Protein AF-A0A3S4CE84-F1 (afdb_monomer_lite)

Organism: NCBI:txid2094119

pLDDT: mean 90.34, std 9.15, range [42.91, 97.06]

Sequence (107 aa):
MTGQIGSQYPQPDPRGWLVFESLPPDLQRAEDATQHADYHRTGGHGVQLLYERDTCTWYFERTATDTERTLLEHLGYALPDDLTTRVSYASETLRCRTWPQLEETTP

Radius of gyration: 13.82 Å; chains: 1; bounding box: 32×27×42 Å

Structure (mmCIF, N/CA/C/O backbone):
data_AF-A0A3S4CE84-F1
#
_entry.id   AF-A0A3S4CE84-F1
#
loop_
_atom_site.group_PDB
_atom_site.id
_atom_site.type_symbol
_atom_site.label_atom_id
_atom_site.label_alt_id
_atom_site.label_comp_id
_atom_site.label_asym_id
_atom_site.label_entity_id
_atom_site.label_seq_id
_atom_site.pdbx_PDB_ins_code
_atom_site.Cartn_x
_atom_site.Cartn_y
_atom_site.Cartn_z
_atom_site.occupancy
_atom_site.B_iso_or_equiv
_atom_site.auth_seq_id
_atom_site.auth_comp_id
_atom_site.auth_asym_id
_atom_site.auth_atom_id
_atom_site.pdbx_PDB_model_num
ATOM 1 N N . MET A 1 1 ? -7.140 -4.947 23.897 1.00 42.91 1 MET A N 1
ATOM 2 C CA . MET A 1 1 ? -7.739 -3.670 23.463 1.00 42.91 1 MET A CA 1
ATOM 3 C C . MET A 1 1 ? -7.868 -3.733 21.954 1.00 42.91 1 MET A C 1
ATOM 5 O O . MET A 1 1 ? -6.851 -3.723 21.276 1.00 42.91 1 MET A O 1
ATOM 9 N N . THR A 1 2 ? -9.079 -3.912 21.435 1.00 51.31 2 THR A N 1
ATOM 10 C CA . THR A 1 2 ? -9.361 -3.807 19.998 1.00 51.31 2 THR A CA 1
ATOM 11 C C . THR A 1 2 ? -9.335 -2.324 19.641 1.00 51.31 2 THR A C 1
ATOM 13 O O . THR A 1 2 ? -10.331 -1.628 19.821 1.00 51.31 2 THR A O 1
ATOM 16 N N . GLY A 1 3 ? -8.158 -1.814 19.269 1.00 66.31 3 GLY A N 1
ATOM 17 C CA . GLY A 1 3 ? -8.042 -0.466 18.713 1.00 66.31 3 GLY A CA 1
ATOM 18 C C . GLY A 1 3 ? -8.845 -0.387 17.416 1.00 66.31 3 GLY A C 1
ATOM 19 O O . GLY A 1 3 ? -8.965 -1.395 16.724 1.00 66.31 3 GLY A O 1
ATOM 20 N N . GLN A 1 4 ? -9.438 0.765 17.120 1.00 88.00 4 GLN A N 1
ATOM 21 C CA . GLN A 1 4 ? -10.006 1.056 15.802 1.00 88.00 4 GLN A CA 1
ATOM 22 C C . GLN A 1 4 ? -8.901 1.587 14.877 1.00 88.00 4 GLN A C 1
ATOM 24 O O . GLN A 1 4 ? -7.829 1.965 15.351 1.00 88.00 4 GLN A O 1
ATOM 29 N N . ILE A 1 5 ? -9.148 1.589 13.565 1.00 94.25 5 ILE A N 1
ATOM 30 C CA . ILE A 1 5 ? -8.295 2.300 12.604 1.00 94.25 5 ILE A CA 1
ATOM 31 C C . ILE A 1 5 ? -8.510 3.805 12.825 1.00 94.25 5 ILE A C 1
ATOM 33 O O . ILE A 1 5 ? -9.651 4.250 12.958 1.00 94.25 5 ILE A O 1
ATOM 37 N N . GLY A 1 6 ? -7.417 4.560 12.956 1.00 93.81 6 GLY A N 1
ATOM 38 C CA . GLY A 1 6 ? -7.446 6.012 13.143 1.00 93.81 6 GLY A CA 1
ATOM 39 C C . GLY A 1 6 ? -7.758 6.772 11.854 1.00 93.81 6 GLY A C 1
ATOM 40 O O . GLY A 1 6 ? -7.923 6.175 10.795 1.00 93.81 6 GLY A O 1
ATOM 41 N N . SER A 1 7 ? -7.800 8.102 11.928 1.00 94.94 7 SER A N 1
ATOM 42 C CA . SER A 1 7 ? -8.074 8.939 10.755 1.00 94.94 7 SER A CA 1
ATOM 43 C C . SER A 1 7 ? -6.986 8.771 9.693 1.00 94.94 7 SER A C 1
ATOM 45 O O . SER A 1 7 ? -5.806 8.613 10.020 1.00 94.94 7 SER A O 1
ATOM 47 N N . GLN A 1 8 ? -7.370 8.836 8.420 1.00 96.12 8 GLN A N 1
ATOM 48 C CA . GLN A 1 8 ? -6.413 8.919 7.320 1.00 96.12 8 GLN A CA 1
ATOM 49 C C . GLN A 1 8 ? -5.668 10.260 7.376 1.00 96.12 8 GLN A C 1
ATOM 51 O O . GLN A 1 8 ? -6.263 11.301 7.667 1.00 96.12 8 GLN A O 1
ATOM 56 N N . 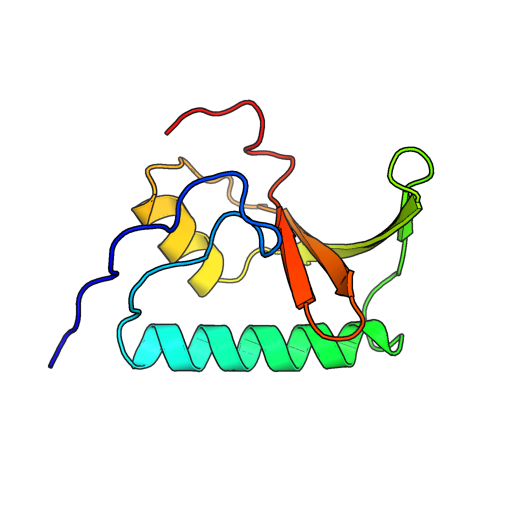TYR A 1 9 ? -4.375 10.255 7.057 1.00 95.12 9 TYR A N 1
ATOM 57 C CA . TYR A 1 9 ? -3.631 11.497 6.851 1.00 95.12 9 TYR A CA 1
ATOM 58 C C . TYR A 1 9 ? -4.128 12.257 5.601 1.00 95.12 9 TYR A C 1
ATOM 60 O O . TYR A 1 9 ? -4.583 11.620 4.642 1.00 95.12 9 TYR A O 1
ATOM 68 N N . PRO A 1 10 ? -4.017 13.605 5.573 1.00 94.94 10 PRO A N 1
ATOM 69 C CA . PRO A 1 10 ? -4.429 14.416 4.427 1.00 94.94 10 PRO A CA 1
ATOM 70 C C . PRO A 1 10 ? -3.792 13.959 3.111 1.00 94.94 10 PRO A C 1
ATOM 72 O O . PRO A 1 10 ? -2.595 13.685 3.060 1.00 94.94 10 PRO A O 1
ATOM 75 N N . GLN A 1 11 ? -4.592 13.921 2.045 1.00 92.25 11 GLN A N 1
ATOM 76 C CA . GLN A 1 11 ? -4.145 13.542 0.705 1.00 92.25 11 GLN A CA 1
ATOM 77 C C . GLN A 1 11 ? -3.873 14.782 -0.170 1.00 92.25 11 GLN A C 1
ATOM 79 O O . GLN A 1 11 ? -4.575 15.787 -0.025 1.00 92.25 11 GLN A O 1
ATOM 84 N N . PRO A 1 12 ? -2.898 14.728 -1.099 1.00 91.69 12 PRO A N 1
ATOM 85 C CA . PRO A 1 12 ? -2.010 13.594 -1.378 1.00 91.69 12 PRO A CA 1
ATOM 86 C C . PRO A 1 12 ? -0.874 13.455 -0.347 1.00 91.69 12 PRO A C 1
ATOM 88 O O . PRO A 1 12 ? -0.160 14.419 -0.072 1.00 91.69 12 PRO A O 1
ATOM 91 N N . ASP A 1 13 ? -0.671 12.241 0.178 1.00 92.62 13 ASP A N 1
ATOM 92 C CA . ASP A 1 13 ? 0.494 11.897 1.008 1.00 92.62 13 ASP A CA 1
ATOM 93 C C . ASP A 1 13 ? 1.559 11.181 0.149 1.00 92.62 13 ASP A C 1
ATOM 95 O O . ASP A 1 13 ? 1.215 10.284 -0.626 1.00 92.62 13 ASP A O 1
ATOM 99 N N . PRO A 1 14 ? 2.859 11.516 0.270 1.00 91.00 14 PRO A N 1
ATOM 100 C CA . PRO A 1 14 ? 3.923 10.877 -0.513 1.00 91.00 14 PRO A CA 1
ATOM 101 C C . PRO A 1 14 ? 4.080 9.366 -0.265 1.00 91.00 14 PRO A C 1
ATOM 103 O O . PRO A 1 14 ? 4.744 8.691 -1.047 1.00 91.00 14 PRO A O 1
ATOM 106 N N . ARG A 1 15 ? 3.495 8.824 0.810 1.00 91.06 15 ARG A N 1
ATOM 107 C CA . ARG A 1 15 ? 3.464 7.384 1.122 1.00 91.06 15 ARG A CA 1
ATOM 108 C C . ARG A 1 15 ? 2.250 6.667 0.512 1.00 91.06 15 ARG A C 1
ATOM 110 O O . ARG A 1 15 ? 2.136 5.445 0.629 1.00 91.06 15 ARG A O 1
ATOM 117 N N . GLY A 1 16 ? 1.354 7.399 -0.148 1.00 92.19 16 GLY A N 1
ATOM 118 C CA . GLY A 1 16 ? 0.119 6.881 -0.730 1.00 92.19 16 GLY A CA 1
ATOM 119 C C . GLY A 1 16 ? -1.071 6.926 0.231 1.00 92.19 16 GLY A C 1
ATOM 120 O O . GLY A 1 16 ? -1.059 7.623 1.245 1.00 92.19 16 GLY A O 1
ATOM 121 N N . TRP A 1 17 ? -2.128 6.183 -0.099 1.00 94.12 17 TRP A N 1
ATOM 122 C CA . TRP A 1 17 ? -3.431 6.356 0.558 1.00 94.12 17 TRP A CA 1
ATOM 123 C C . TRP A 1 17 ? -3.530 5.695 1.936 1.00 94.12 17 TRP A C 1
ATOM 125 O O . TRP A 1 17 ? -4.291 6.150 2.784 1.00 94.12 17 TRP A O 1
ATOM 135 N N . LEU A 1 18 ? -2.773 4.625 2.188 1.00 95.00 18 LEU A N 1
ATOM 136 C CA . LEU A 1 18 ? -2.921 3.807 3.399 1.00 95.00 18 LEU A CA 1
ATOM 137 C C . LEU A 1 18 ? -2.036 4.289 4.548 1.00 95.00 18 LEU A C 1
ATOM 139 O O . LEU A 1 18 ? -1.241 3.530 5.103 1.00 95.00 18 LEU A O 1
ATOM 143 N N . VAL A 1 19 ? -2.167 5.569 4.886 1.00 94.44 19 VAL A N 1
ATOM 144 C CA . VAL A 1 19 ? -1.482 6.187 6.019 1.00 94.44 19 VAL A CA 1
ATOM 145 C C . VAL A 1 19 ? -2.527 6.672 7.010 1.00 94.44 19 VAL A C 1
ATOM 147 O O . VAL A 1 19 ? -3.330 7.550 6.696 1.00 94.44 19 VAL A O 1
ATOM 150 N N . PHE A 1 20 ? -2.477 6.130 8.223 1.00 95.56 20 PHE A N 1
ATOM 151 C CA . PHE A 1 20 ? -3.447 6.398 9.280 1.00 95.56 20 PHE A CA 1
ATOM 152 C C . PHE A 1 20 ? -2.748 6.840 10.563 1.00 95.56 20 PHE A C 1
ATOM 154 O O . PHE A 1 20 ? -1.614 6.439 10.824 1.00 95.56 20 PHE A O 1
ATOM 161 N N . GLU A 1 21 ? -3.432 7.640 11.380 1.00 95.62 21 GLU A N 1
ATOM 162 C CA . GLU A 1 21 ? -2.937 8.101 12.688 1.00 95.62 21 GLU A CA 1
ATOM 163 C C . GLU A 1 21 ? -2.619 6.942 13.641 1.00 95.62 21 GLU A C 1
ATOM 165 O O . GLU A 1 21 ? -1.731 7.042 14.486 1.00 95.62 21 GLU A O 1
ATOM 170 N N . SER A 1 22 ? -3.354 5.836 13.520 1.00 94.81 22 SER A N 1
ATOM 171 C CA . SER A 1 22 ? -3.103 4.613 14.277 1.00 94.81 22 SER A CA 1
ATOM 172 C C . SER A 1 22 ? -3.721 3.399 13.593 1.00 94.81 22 SER A C 1
ATOM 174 O O . SER A 1 22 ? -4.729 3.512 12.892 1.00 94.81 22 SER A O 1
ATOM 176 N N . LEU A 1 23 ? -3.124 2.230 13.829 1.00 95.19 23 LEU A N 1
ATOM 177 C CA . LEU A 1 23 ? -3.666 0.940 13.424 1.00 95.19 23 LEU A CA 1
ATOM 178 C C . LEU A 1 23 ? -3.861 0.030 14.646 1.00 95.19 23 LEU A C 1
ATOM 180 O O . LEU A 1 23 ? -3.084 0.091 15.605 1.00 95.19 23 LEU A O 1
ATOM 184 N N . PRO A 1 24 ? -4.860 -0.868 14.612 1.00 95.06 24 PRO A N 1
ATOM 185 C CA . PRO A 1 24 ? -4.974 -1.947 15.586 1.00 95.06 24 PRO A CA 1
ATOM 186 C C . PRO A 1 24 ? -3.701 -2.816 15.584 1.00 95.06 24 PRO A C 1
ATOM 188 O O . PRO A 1 24 ? -3.129 -3.028 14.515 1.00 95.06 24 PRO A O 1
ATOM 191 N N . PRO A 1 25 ? -3.265 -3.387 16.725 1.00 94.00 25 PRO A N 1
ATOM 192 C CA . PRO A 1 25 ? -1.971 -4.074 16.811 1.00 94.00 25 PRO A CA 1
ATOM 193 C C . PRO A 1 25 ? -1.759 -5.219 15.810 1.00 94.00 25 PRO A C 1
ATOM 195 O O . PRO A 1 25 ? -0.633 -5.439 15.368 1.00 94.00 25 PRO A O 1
ATOM 198 N N . ASP A 1 26 ? -2.813 -5.966 15.468 1.00 93.12 26 ASP A N 1
ATOM 199 C CA . ASP A 1 26 ? -2.737 -7.028 14.458 1.00 93.12 26 ASP A CA 1
ATOM 200 C C . ASP A 1 26 ? -2.548 -6.463 13.045 1.00 93.12 26 ASP A C 1
ATOM 202 O O . ASP A 1 26 ? -1.694 -6.953 12.306 1.00 93.12 26 ASP A O 1
ATOM 206 N N . LEU A 1 27 ? -3.278 -5.395 12.697 1.00 94.19 27 LEU A N 1
ATOM 207 C CA . LEU A 1 27 ? -3.131 -4.714 11.408 1.00 94.19 27 LEU A CA 1
ATOM 208 C C . LEU A 1 27 ? -1.776 -4.018 11.293 1.00 94.19 27 LEU A C 1
ATOM 210 O O . LEU A 1 27 ? -1.140 -4.139 10.254 1.00 94.19 27 LEU A O 1
ATOM 214 N N . GLN A 1 28 ? -1.294 -3.369 12.358 1.00 95.06 28 GLN A N 1
ATOM 215 C CA . GLN A 1 28 ? 0.039 -2.763 12.374 1.00 95.06 28 GLN A CA 1
ATOM 216 C C . GLN A 1 28 ? 1.121 -3.811 12.086 1.00 95.06 28 GLN A C 1
ATOM 218 O O . GLN A 1 28 ? 1.954 -3.609 11.212 1.00 95.06 28 GLN A O 1
ATOM 223 N N . ARG A 1 29 ? 1.075 -4.968 12.763 1.00 95.88 29 ARG A N 1
ATOM 224 C CA . ARG A 1 29 ? 2.039 -6.055 12.530 1.00 95.88 29 ARG A CA 1
ATOM 225 C C . ARG A 1 29 ? 1.988 -6.593 11.101 1.00 95.88 29 ARG A C 1
ATOM 227 O O . ARG A 1 29 ? 3.036 -6.874 10.524 1.00 95.88 29 ARG A O 1
ATOM 234 N N . ALA A 1 30 ? 0.791 -6.767 10.545 1.00 94.88 30 A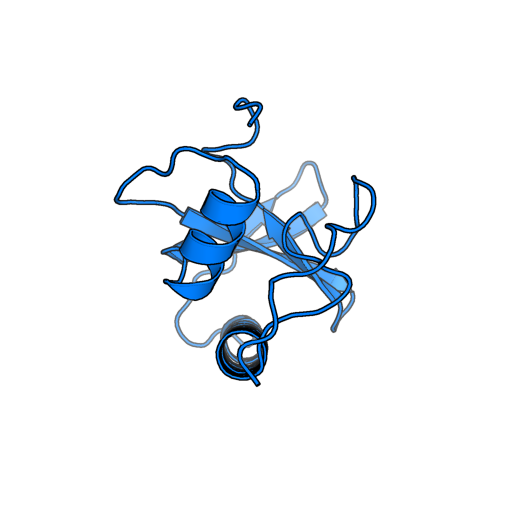LA A N 1
ATOM 235 C CA . ALA A 1 30 ? 0.625 -7.243 9.174 1.00 94.88 30 ALA A CA 1
ATOM 236 C C . ALA A 1 30 ? 1.131 -6.216 8.144 1.00 94.88 30 ALA A C 1
ATOM 238 O O . ALA A 1 30 ? 1.761 -6.578 7.146 1.00 94.88 30 ALA A O 1
ATOM 239 N N . GLU A 1 31 ? 0.913 -4.933 8.417 1.00 94.44 31 GLU A N 1
ATOM 240 C CA . GLU A 1 31 ? 1.375 -3.828 7.589 1.00 94.44 31 GLU A CA 1
ATOM 241 C C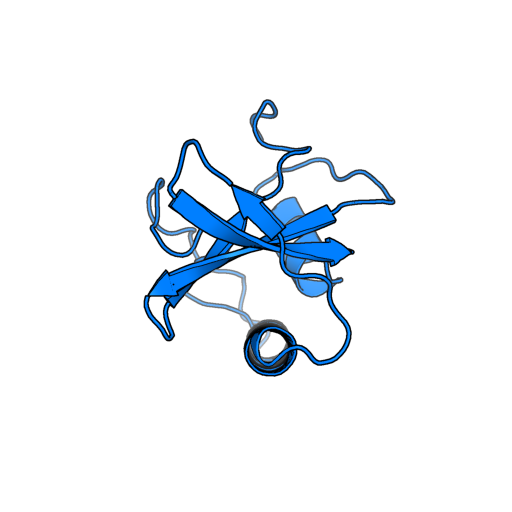 . GLU A 1 31 ? 2.907 -3.691 7.620 1.00 94.44 31 GLU A C 1
ATOM 243 O O . GLU A 1 31 ? 3.540 -3.623 6.563 1.00 94.44 31 GLU A O 1
ATOM 248 N N . ASP A 1 32 ? 3.520 -3.785 8.804 1.00 93.69 32 ASP A N 1
ATOM 249 C CA . ASP A 1 32 ? 4.978 -3.794 8.976 1.00 93.69 32 ASP A CA 1
ATOM 250 C C . ASP A 1 32 ? 5.623 -4.989 8.249 1.00 93.69 32 ASP A C 1
ATOM 252 O O . ASP A 1 32 ? 6.640 -4.845 7.563 1.00 93.69 32 ASP A O 1
ATOM 256 N N . ALA A 1 33 ? 5.008 -6.175 8.343 1.00 93.88 33 ALA A N 1
ATOM 257 C CA . ALA A 1 33 ? 5.462 -7.368 7.630 1.00 93.88 33 ALA A CA 1
ATOM 258 C C . ALA A 1 33 ? 5.378 -7.192 6.104 1.00 93.88 33 ALA A C 1
ATOM 260 O O . ALA A 1 33 ? 6.300 -7.581 5.383 1.00 93.88 33 ALA A O 1
ATOM 261 N N . THR A 1 34 ? 4.306 -6.564 5.611 1.00 92.75 34 THR A N 1
ATOM 262 C CA . THR A 1 34 ? 4.134 -6.257 4.184 1.00 92.75 34 THR A CA 1
ATOM 263 C C . THR A 1 34 ? 5.192 -5.264 3.709 1.00 92.75 34 THR A C 1
ATOM 265 O O . THR A 1 34 ? 5.811 -5.481 2.669 1.00 92.75 34 THR A O 1
ATOM 268 N N . GLN A 1 35 ? 5.462 -4.212 4.488 1.00 91.75 35 GLN A N 1
ATOM 269 C CA . GLN A 1 35 ? 6.512 -3.242 4.180 1.00 91.75 35 GLN A CA 1
ATOM 270 C C . GLN A 1 35 ? 7.892 -3.893 4.095 1.00 91.75 35 GLN A C 1
ATOM 272 O O . GLN A 1 35 ? 8.647 -3.619 3.161 1.00 91.75 35 GLN A O 1
ATOM 277 N N . HIS A 1 36 ? 8.208 -4.775 5.041 1.00 91.38 36 HIS A N 1
ATOM 278 C CA . HIS A 1 36 ? 9.459 -5.522 5.035 1.00 91.38 36 HIS A CA 1
ATOM 279 C C . HIS A 1 36 ? 9.573 -6.430 3.801 1.00 91.38 36 HIS A C 1
ATOM 281 O O . HIS A 1 36 ? 10.590 -6.409 3.108 1.00 91.38 36 HIS A O 1
ATOM 287 N N . ALA A 1 37 ? 8.516 -7.179 3.474 1.00 90.50 37 ALA A N 1
ATOM 288 C CA . ALA A 1 37 ? 8.488 -8.042 2.294 1.00 90.50 37 ALA A CA 1
ATOM 289 C C . ALA A 1 37 ? 8.638 -7.251 0.982 1.00 90.50 37 ALA A C 1
ATOM 291 O O . ALA A 1 37 ? 9.386 -7.666 0.098 1.00 90.50 37 ALA A O 1
ATOM 292 N N . ASP A 1 38 ? 7.970 -6.101 0.858 1.00 90.94 38 ASP A N 1
ATOM 293 C CA . ASP A 1 38 ? 8.074 -5.221 -0.311 1.00 90.94 38 ASP A CA 1
ATOM 294 C C . ASP A 1 38 ? 9.490 -4.658 -0.476 1.00 90.94 38 ASP A C 1
ATOM 296 O O . ASP A 1 38 ? 10.026 -4.663 -1.584 1.00 90.94 38 ASP A O 1
ATOM 300 N N . TYR A 1 39 ? 10.139 -4.263 0.622 1.00 88.19 39 TYR A N 1
ATOM 301 C CA . TYR A 1 39 ? 11.521 -3.784 0.586 1.00 88.19 39 TYR A CA 1
ATOM 302 C C . TYR A 1 39 ? 12.506 -4.865 0.121 1.00 88.19 39 TYR A C 1
ATOM 304 O O . TYR A 1 39 ? 13.461 -4.577 -0.589 1.00 88.19 39 TYR A O 1
ATOM 312 N N . HIS A 1 40 ? 12.272 -6.134 0.462 1.00 86.12 40 HIS A N 1
ATOM 313 C CA . HIS A 1 40 ? 13.115 -7.226 -0.032 1.00 86.12 40 HIS A CA 1
ATOM 314 C C . HIS A 1 40 ? 12.863 -7.575 -1.506 1.00 86.12 40 HIS A C 1
ATOM 316 O O . HIS A 1 40 ? 13.777 -8.047 -2.188 1.00 86.12 40 HIS A O 1
ATOM 322 N N . ARG A 1 41 ? 11.657 -7.313 -2.022 1.00 83.06 41 ARG A N 1
ATOM 323 C CA . ARG A 1 41 ? 11.309 -7.538 -3.434 1.00 83.06 41 ARG A CA 1
ATOM 324 C C . ARG A 1 41 ? 12.035 -6.580 -4.377 1.00 83.06 41 ARG A C 1
ATOM 326 O O . ARG A 1 41 ? 12.441 -7.000 -5.460 1.00 83.06 41 ARG A O 1
ATOM 333 N N . THR A 1 42 ? 12.269 -5.330 -3.969 1.00 71.38 42 THR A N 1
ATOM 334 C CA . THR A 1 42 ? 12.966 -4.331 -4.805 1.00 71.38 42 THR A CA 1
ATOM 335 C C . THR A 1 42 ? 14.418 -4.694 -5.118 1.00 71.38 42 THR A C 1
ATOM 337 O O . THR A 1 42 ? 14.950 -4.232 -6.122 1.00 71.38 42 THR A O 1
ATOM 340 N N . GLY A 1 43 ? 15.038 -5.591 -4.343 1.00 70.25 43 GLY A N 1
ATOM 341 C CA . GLY A 1 43 ? 16.348 -6.179 -4.652 1.00 70.25 43 GLY A CA 1
ATOM 342 C C . GLY A 1 43 ? 16.360 -7.151 -5.845 1.00 70.25 43 GLY A C 1
ATOM 343 O O . GLY A 1 43 ? 17.382 -7.785 -6.091 1.00 70.25 43 GLY A O 1
ATOM 344 N N . GLY A 1 44 ? 15.244 -7.305 -6.570 1.00 60.78 44 GLY A N 1
ATOM 345 C CA . GLY A 1 44 ? 15.104 -8.223 -7.708 1.00 60.78 44 GLY A CA 1
ATOM 346 C C . GLY A 1 44 ? 14.613 -9.623 -7.328 1.00 60.78 44 GLY A C 1
ATOM 347 O O . GLY A 1 44 ? 14.642 -10.539 -8.150 1.00 60.78 44 GLY A O 1
ATOM 348 N N . HIS A 1 45 ? 14.149 -9.814 -6.092 1.00 67.31 45 HIS A N 1
ATOM 349 C CA . HIS A 1 45 ? 13.634 -11.097 -5.625 1.00 67.31 45 HIS A CA 1
ATOM 350 C C . HIS A 1 45 ? 12.115 -11.181 -5.822 1.00 67.31 45 HIS A C 1
ATOM 352 O O . HIS A 1 45 ? 11.337 -10.635 -5.045 1.00 67.31 45 HIS A O 1
ATOM 358 N N . GLY A 1 46 ? 11.688 -11.918 -6.850 1.00 76.00 46 GLY A N 1
ATOM 359 C CA . GLY A 1 46 ? 10.297 -12.369 -6.990 1.00 76.00 46 GLY A CA 1
ATOM 360 C C . GLY A 1 46 ? 9.305 -11.354 -7.563 1.00 76.00 46 GLY A C 1
ATOM 361 O O . GLY A 1 46 ? 8.112 -11.644 -7.565 1.00 76.00 46 GLY A O 1
ATOM 362 N N . VAL A 1 47 ? 9.767 -10.205 -8.066 1.00 84.00 47 VAL A N 1
ATOM 363 C CA . VAL A 1 47 ? 8.938 -9.241 -8.812 1.00 84.00 47 VAL A CA 1
ATOM 364 C C . VAL A 1 47 ? 9.677 -8.708 -10.034 1.00 84.00 47 VAL A C 1
ATOM 366 O O . VAL A 1 47 ? 10.907 -8.645 -10.055 1.00 84.00 47 VAL A O 1
ATOM 369 N N . GLN A 1 48 ? 8.918 -8.298 -11.047 1.00 89.19 48 GLN A N 1
ATOM 370 C CA . GLN A 1 48 ? 9.441 -7.537 -12.173 1.00 89.19 48 GLN A CA 1
ATOM 371 C C . GLN A 1 48 ? 9.394 -6.045 -11.834 1.00 89.19 48 GLN A C 1
ATOM 373 O O . GLN A 1 48 ? 8.324 -5.505 -11.559 1.00 89.19 48 GLN A O 1
ATOM 378 N N . LEU A 1 49 ? 10.551 -5.382 -11.874 1.00 90.81 49 LEU A N 1
ATOM 379 C CA . LEU A 1 49 ? 10.621 -3.926 -11.790 1.00 90.81 49 LEU A CA 1
ATOM 380 C C . LEU A 1 49 ? 10.293 -3.311 -13.153 1.00 90.81 49 LEU A C 1
ATOM 382 O O . LEU A 1 49 ? 10.833 -3.715 -14.185 1.00 90.81 49 LEU A O 1
ATOM 386 N N . LEU A 1 50 ? 9.420 -2.314 -13.131 1.00 92.00 50 LEU A N 1
ATOM 387 C CA . LEU A 1 50 ? 8.959 -1.541 -14.273 1.00 92.00 50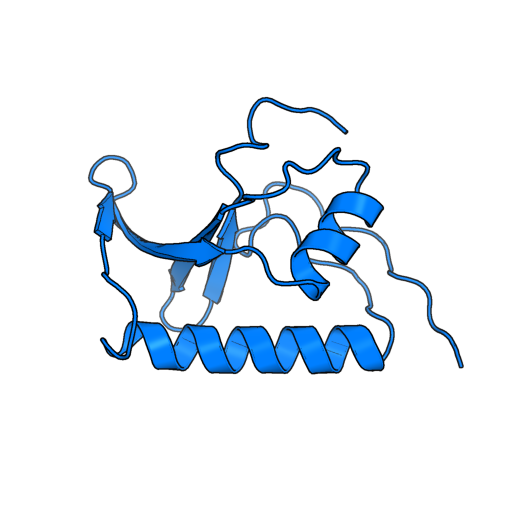 LEU A CA 1
ATOM 388 C C . LEU A 1 50 ? 9.367 -0.080 -14.082 1.00 92.00 50 LEU A C 1
ATOM 390 O O . LEU A 1 50 ? 9.421 0.422 -12.959 1.00 92.00 50 LEU A O 1
ATOM 394 N N . TYR A 1 51 ? 9.659 0.604 -15.186 1.00 92.00 51 TYR A N 1
ATOM 395 C CA . TYR A 1 51 ? 10.025 2.017 -15.179 1.00 92.00 51 TYR A CA 1
ATOM 396 C C . TYR A 1 51 ? 8.952 2.843 -15.885 1.00 92.00 51 TYR A C 1
ATOM 398 O O . TYR A 1 51 ? 8.695 2.644 -17.074 1.00 92.00 51 TYR A O 1
ATOM 406 N N . GLU A 1 52 ? 8.337 3.778 -15.164 1.00 92.00 52 GLU A N 1
ATOM 407 C CA . GLU A 1 52 ? 7.401 4.748 -15.730 1.00 92.00 52 GLU A CA 1
ATOM 408 C C . GLU A 1 52 ? 8.158 6.006 -16.150 1.00 92.00 52 GLU A C 1
ATOM 410 O O . GLU A 1 52 ? 8.807 6.668 -15.339 1.00 92.00 52 GLU A O 1
ATOM 415 N N . ARG A 1 53 ? 8.079 6.340 -17.441 1.00 93.00 53 ARG A N 1
ATOM 416 C CA . ARG A 1 53 ? 8.831 7.464 -18.010 1.00 93.00 53 ARG A CA 1
ATOM 417 C C . ARG A 1 53 ? 8.255 8.822 -17.628 1.00 93.00 53 ARG A C 1
ATOM 419 O O . ARG A 1 53 ? 9.029 9.756 -17.463 1.00 93.00 53 ARG A O 1
ATOM 426 N N . ASP A 1 54 ? 6.939 8.919 -17.475 1.00 89.69 54 ASP A N 1
ATOM 427 C CA . ASP A 1 54 ? 6.260 10.196 -17.228 1.00 89.69 54 ASP A CA 1
ATOM 428 C C . ASP A 1 54 ? 6.554 10.734 -15.823 1.00 89.69 54 ASP A C 1
ATOM 430 O O . ASP A 1 54 ? 6.713 11.937 -15.631 1.00 89.69 54 ASP A O 1
ATOM 434 N N . THR A 1 55 ? 6.707 9.835 -14.850 1.00 85.75 55 THR A N 1
ATOM 435 C CA . THR A 1 55 ? 7.032 10.162 -13.453 1.00 85.75 55 THR A CA 1
ATOM 436 C C . THR A 1 55 ? 8.491 9.876 -13.098 1.00 85.75 55 THR A C 1
ATOM 438 O O . THR A 1 55 ? 8.898 10.080 -11.955 1.00 85.75 55 THR A O 1
ATOM 441 N N . CYS A 1 56 ? 9.284 9.370 -14.048 1.00 89.69 56 CYS A N 1
ATOM 442 C CA . CYS A 1 56 ? 10.656 8.900 -13.840 1.00 89.69 56 CYS A CA 1
ATOM 443 C C . CYS A 1 56 ? 10.807 7.925 -12.654 1.00 89.69 56 CYS A C 1
ATOM 445 O O . CYS A 1 56 ? 11.833 7.939 -11.970 1.00 89.69 56 CYS A O 1
ATOM 447 N N . THR A 1 57 ? 9.803 7.081 -12.407 1.00 89.50 57 THR A N 1
ATOM 448 C CA . THR A 1 57 ? 9.705 6.269 -11.186 1.00 89.50 57 THR A CA 1
ATOM 449 C C . THR A 1 57 ? 9.781 4.773 -11.484 1.00 89.50 57 THR A C 1
ATOM 451 O O . THR A 1 57 ? 9.114 4.259 -12.384 1.00 89.50 57 THR A O 1
ATOM 454 N N . TRP A 1 58 ? 10.581 4.057 -10.689 1.00 92.00 58 TRP A N 1
ATOM 455 C CA . TRP A 1 58 ? 10.579 2.594 -10.657 1.00 92.00 58 TRP A CA 1
ATOM 456 C C . TRP A 1 58 ? 9.464 2.078 -9.751 1.00 92.00 58 TRP A C 1
ATOM 458 O O . TRP A 1 58 ? 9.259 2.586 -8.646 1.00 92.00 58 TRP A O 1
ATOM 468 N N . TYR A 1 59 ? 8.763 1.049 -10.209 1.00 93.88 59 TYR A N 1
ATOM 469 C CA . TYR A 1 59 ? 7.696 0.406 -9.455 1.00 93.88 59 TYR A CA 1
ATOM 470 C C . TYR A 1 59 ? 7.635 -1.091 -9.750 1.00 93.88 59 TYR A C 1
ATOM 472 O O . TYR A 1 59 ? 8.237 -1.582 -10.704 1.00 93.88 59 TYR A O 1
ATOM 480 N N . PHE A 1 60 ? 6.893 -1.819 -8.929 1.00 94.38 60 PHE A N 1
ATOM 481 C CA . PHE A 1 60 ? 6.432 -3.164 -9.245 1.00 94.38 60 PHE A CA 1
ATOM 482 C C . PHE A 1 60 ? 4.963 -3.303 -8.866 1.00 94.38 60 PHE A C 1
ATOM 484 O O . PHE A 1 60 ? 4.405 -2.484 -8.130 1.00 94.38 60 PHE A O 1
ATOM 491 N N . GLU A 1 61 ? 4.348 -4.362 -9.368 1.00 94.69 61 GLU A N 1
ATOM 492 C CA . GLU A 1 61 ? 2.954 -4.683 -9.108 1.00 94.69 61 GLU A CA 1
ATOM 493 C C . GLU A 1 61 ? 2.847 -6.030 -8.406 1.00 94.69 61 GLU A C 1
ATOM 495 O O . GLU A 1 61 ? 3.648 -6.945 -8.622 1.00 94.69 61 GLU A O 1
ATOM 500 N N . ARG A 1 62 ? 1.846 -6.139 -7.540 1.00 94.19 62 ARG A N 1
ATOM 501 C CA . ARG A 1 62 ? 1.439 -7.392 -6.911 1.00 94.19 62 ARG A CA 1
ATOM 502 C C . ARG A 1 62 ? -0.035 -7.331 -6.548 1.00 94.19 62 ARG A C 1
ATOM 504 O O . ARG A 1 62 ? -0.603 -6.250 -6.449 1.00 94.19 62 ARG A O 1
ATOM 511 N N . THR A 1 63 ? -0.631 -8.477 -6.256 1.00 95.69 63 THR A N 1
ATOM 512 C CA . THR A 1 63 ? -1.972 -8.524 -5.666 1.00 95.69 63 THR A CA 1
ATOM 513 C C . THR A 1 63 ? -2.005 -7.756 -4.339 1.00 95.69 63 THR A C 1
ATOM 515 O O . THR A 1 63 ? -1.037 -7.785 -3.561 1.00 95.69 63 THR A O 1
ATOM 518 N N . ALA A 1 64 ? -3.113 -7.061 -4.091 1.00 96.38 64 ALA A N 1
ATOM 519 C CA . ALA A 1 64 ? -3.380 -6.409 -2.820 1.00 96.38 64 ALA A CA 1
ATOM 520 C C . ALA A 1 64 ? -3.445 -7.437 -1.688 1.00 96.38 64 ALA A C 1
ATOM 522 O O . ALA A 1 64 ? -4.078 -8.484 -1.824 1.00 96.38 64 ALA A O 1
ATOM 523 N N . THR A 1 65 ? -2.775 -7.149 -0.572 1.00 95.69 65 THR A N 1
ATOM 524 C CA . THR A 1 65 ? -2.847 -8.020 0.609 1.00 95.69 65 THR A CA 1
ATOM 525 C C . THR A 1 65 ? -4.192 -7.859 1.311 1.00 95.69 65 THR A C 1
ATOM 527 O O . THR A 1 65 ? -4.830 -6.813 1.200 1.00 95.69 65 THR A O 1
ATOM 530 N N . ASP A 1 66 ? -4.599 -8.846 2.110 1.00 95.19 66 ASP A N 1
ATOM 531 C CA . ASP A 1 66 ? -5.820 -8.751 2.926 1.00 95.19 66 ASP A CA 1
ATOM 532 C C . ASP A 1 66 ? -5.823 -7.500 3.822 1.00 95.19 66 ASP A C 1
ATOM 534 O O . ASP A 1 66 ? -6.859 -6.866 4.019 1.00 95.19 66 ASP A O 1
ATOM 538 N N . THR A 1 67 ? -4.647 -7.101 4.321 1.00 94.69 67 THR A N 1
ATOM 539 C CA . THR A 1 67 ? -4.456 -5.861 5.084 1.00 94.69 67 THR A CA 1
ATOM 540 C C . THR A 1 67 ? -4.764 -4.631 4.241 1.00 94.69 67 THR A C 1
ATOM 542 O O . THR A 1 67 ? -5.527 -3.778 4.676 1.00 94.69 67 THR A O 1
ATOM 545 N N . GLU A 1 68 ? -4.223 -4.541 3.026 1.00 96.81 68 GLU A N 1
ATOM 546 C CA . GLU A 1 68 ? -4.495 -3.415 2.126 1.00 96.81 68 GLU A CA 1
ATOM 547 C C . GLU A 1 68 ? -5.973 -3.346 1.753 1.00 96.81 68 GLU A C 1
ATOM 549 O O . GLU A 1 68 ? -6.561 -2.270 1.817 1.00 96.81 68 GLU A O 1
ATOM 554 N N . ARG A 1 69 ? -6.589 -4.494 1.452 1.00 97.00 69 ARG A N 1
ATOM 555 C CA . ARG A 1 69 ? -8.025 -4.584 1.164 1.00 97.00 69 ARG A CA 1
ATOM 556 C C . ARG A 1 69 ? -8.862 -4.089 2.342 1.00 97.00 69 ARG A C 1
ATOM 558 O O . ARG A 1 69 ? -9.681 -3.196 2.168 1.00 97.00 69 ARG A O 1
ATOM 565 N N . THR A 1 70 ? -8.570 -4.569 3.551 1.00 95.31 70 THR A N 1
ATOM 566 C CA . THR A 1 70 ? -9.251 -4.131 4.783 1.00 95.31 70 THR A CA 1
ATOM 567 C C . THR A 1 70 ? -9.150 -2.615 4.979 1.00 95.31 70 THR A C 1
ATOM 569 O O . THR A 1 70 ? -10.121 -1.959 5.354 1.00 95.31 70 THR A O 1
ATOM 572 N N . LEU A 1 71 ? -7.970 -2.039 4.738 1.00 95.69 71 LEU A N 1
ATOM 573 C CA . LEU A 1 71 ? -7.746 -0.605 4.920 1.00 95.69 71 LEU A CA 1
ATOM 574 C C . LEU A 1 71 ? -8.428 0.235 3.829 1.00 95.69 71 LEU A C 1
ATOM 576 O O . LEU A 1 71 ? -8.929 1.314 4.128 1.00 95.69 71 LEU A O 1
ATOM 580 N N . LEU A 1 72 ? -8.482 -0.243 2.584 1.00 96.31 72 LEU A N 1
ATOM 581 C CA . LEU A 1 72 ? -9.206 0.433 1.503 1.00 96.31 72 LEU A CA 1
ATOM 582 C C . LEU A 1 72 ? -10.726 0.366 1.695 1.00 96.31 72 LEU A C 1
ATOM 584 O O . LEU A 1 72 ? -11.409 1.365 1.490 1.00 96.31 72 LEU A O 1
ATOM 588 N N . GLU A 1 73 ? -11.256 -0.772 2.144 1.00 95.69 73 GLU A N 1
ATOM 589 C CA . GLU A 1 73 ? -12.669 -0.905 2.524 1.00 95.69 73 GLU A CA 1
ATOM 590 C C . GLU A 1 73 ? -13.017 0.036 3.681 1.00 95.69 73 GLU A C 1
ATOM 592 O O . GLU A 1 73 ? -14.069 0.671 3.671 1.00 95.69 73 GLU A O 1
ATOM 597 N N . HIS A 1 74 ? -12.111 0.194 4.654 1.00 94.69 74 HIS A N 1
ATOM 598 C CA . HIS A 1 74 ? -12.277 1.172 5.730 1.00 94.69 74 HIS A CA 1
ATOM 599 C C . HIS A 1 74 ? -12.354 2.616 5.210 1.00 94.69 74 HIS A C 1
ATOM 601 O O . HIS A 1 74 ? -13.093 3.424 5.769 1.00 94.69 74 HIS A O 1
ATOM 607 N N . LEU A 1 75 ? -11.632 2.933 4.131 1.00 94.62 75 LEU A N 1
ATOM 608 C CA . LEU A 1 75 ? -11.722 4.225 3.447 1.00 94.62 75 LEU A CA 1
ATOM 609 C C . LEU A 1 75 ? -13.001 4.385 2.605 1.00 94.62 75 LEU A C 1
ATOM 611 O O . LEU A 1 75 ? -13.235 5.484 2.119 1.00 94.62 75 LEU A O 1
ATOM 615 N N . GLY A 1 76 ? -13.818 3.336 2.447 1.00 95.50 76 GLY A N 1
ATOM 616 C CA . GLY A 1 76 ? -15.089 3.359 1.713 1.00 95.50 76 GLY A CA 1
ATOM 617 C C . GLY A 1 76 ? -15.025 2.820 0.281 1.00 95.50 76 GLY A C 1
ATOM 618 O O . GLY A 1 76 ? -16.031 2.842 -0.424 1.00 95.50 76 GLY A O 1
ATOM 619 N N . TYR A 1 77 ? -13.878 2.304 -0.171 1.00 95.75 77 TYR A N 1
ATOM 620 C CA . TYR A 1 77 ? -13.755 1.789 -1.535 1.00 95.75 77 TYR A CA 1
ATOM 621 C C . TYR A 1 77 ? -14.463 0.442 -1.718 1.00 95.75 77 TYR A C 1
ATOM 623 O O . TYR A 1 77 ? -14.327 -0.473 -0.906 1.00 95.75 77 TYR A O 1
ATOM 631 N N . ALA A 1 78 ? -15.143 0.289 -2.855 1.00 94.25 78 ALA A N 1
ATOM 632 C CA . ALA A 1 78 ? -15.578 -1.010 -3.356 1.00 94.25 78 ALA A CA 1
ATOM 633 C C . ALA A 1 78 ? -14.429 -1.670 -4.132 1.00 94.25 78 ALA A C 1
ATOM 635 O O . ALA A 1 78 ? -13.925 -1.100 -5.101 1.00 94.25 78 ALA A O 1
ATOM 636 N N . LEU A 1 79 ? -14.001 -2.863 -3.708 1.00 95.31 79 LEU A N 1
ATOM 637 C CA . LEU A 1 79 ? -12.798 -3.502 -4.245 1.00 95.31 79 LEU A CA 1
ATOM 638 C C . LEU A 1 79 ? -13.124 -4.610 -5.255 1.00 95.31 79 LEU A C 1
ATOM 640 O O . LEU A 1 79 ? -13.950 -5.471 -4.951 1.00 95.31 79 LEU A O 1
ATOM 644 N N . PRO A 1 80 ? -12.435 -4.667 -6.410 1.00 95.06 80 PRO A N 1
ATOM 645 C CA . PRO A 1 80 ? -12.466 -5.843 -7.271 1.00 95.06 80 PRO A CA 1
ATOM 646 C C . PRO A 1 80 ? -11.778 -7.039 -6.595 1.00 95.06 80 PRO A C 1
ATOM 648 O O . PRO A 1 80 ? -10.925 -6.875 -5.714 1.00 95.06 80 PRO A O 1
ATOM 651 N N . ASP A 1 81 ? -12.116 -8.254 -7.024 1.00 92.88 81 ASP A N 1
ATOM 652 C CA . ASP A 1 81 ? -11.477 -9.478 -6.522 1.00 92.88 81 ASP A CA 1
ATOM 653 C C . ASP A 1 81 ? -9.972 -9.468 -6.840 1.00 92.88 81 ASP A C 1
ATOM 655 O O . ASP A 1 81 ? -9.138 -9.539 -5.935 1.00 92.88 81 ASP A O 1
ATOM 659 N N . ASP A 1 82 ? -9.621 -9.210 -8.102 1.00 94.50 82 ASP A N 1
ATOM 660 C CA . ASP A 1 82 ? -8.238 -9.116 -8.583 1.00 94.50 82 ASP A CA 1
ATOM 661 C C . ASP A 1 82 ? -7.698 -7.676 -8.483 1.00 94.50 82 ASP A C 1
ATOM 663 O O . ASP A 1 82 ? -7.404 -7.009 -9.480 1.00 94.50 82 ASP A O 1
ATOM 667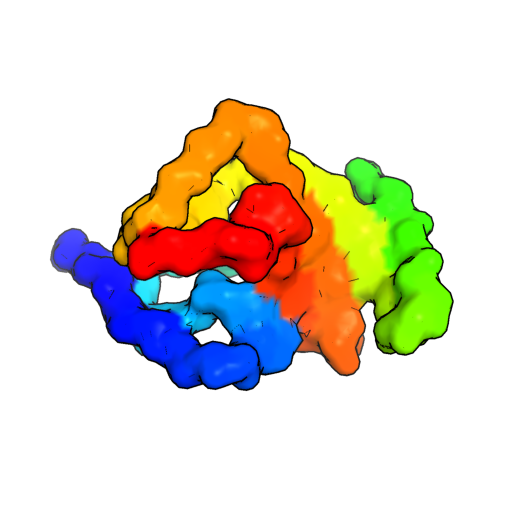 N N . LEU A 1 83 ? -7.614 -7.159 -7.255 1.00 97.06 83 LEU A N 1
ATOM 668 C CA . LEU A 1 83 ? -7.052 -5.834 -6.988 1.00 97.06 83 LEU A CA 1
ATOM 669 C C . LEU A 1 83 ? -5.517 -5.871 -7.019 1.00 97.06 83 LEU A C 1
ATOM 671 O O . LEU A 1 83 ? -4.887 -6.616 -6.263 1.00 97.06 83 LEU A O 1
ATOM 675 N N . THR A 1 84 ? -4.918 -5.012 -7.838 1.00 97.06 84 THR A N 1
ATOM 676 C CA . THR A 1 84 ? -3.471 -4.824 -7.958 1.00 97.06 84 THR A CA 1
ATOM 677 C C . THR A 1 84 ? -3.019 -3.631 -7.123 1.00 97.06 84 THR A C 1
ATOM 679 O O . THR A 1 84 ? -3.526 -2.518 -7.261 1.00 97.06 84 THR A O 1
ATOM 682 N N . THR A 1 85 ? -2.008 -3.858 -6.289 1.00 96.62 85 THR A N 1
ATOM 683 C CA . THR A 1 85 ? -1.256 -2.816 -5.593 1.00 96.62 85 THR A CA 1
ATOM 684 C C . THR A 1 85 ? -0.022 -2.466 -6.415 1.00 96.62 85 THR A C 1
ATOM 686 O O . THR A 1 85 ? 0.848 -3.313 -6.650 1.00 96.62 85 THR A O 1
ATOM 689 N N . ARG A 1 86 ? 0.084 -1.194 -6.802 1.00 95.44 86 ARG A N 1
ATOM 690 C CA . ARG A 1 86 ? 1.296 -0.623 -7.384 1.00 95.44 86 ARG A CA 1
ATOM 691 C C . ARG A 1 86 ? 2.177 -0.099 -6.256 1.00 95.44 86 ARG A C 1
ATOM 693 O O . ARG A 1 86 ? 1.745 0.738 -5.468 1.00 95.44 86 ARG A O 1
ATOM 700 N N . VAL A 1 87 ? 3.410 -0.593 -6.175 1.00 94.69 87 VAL A N 1
ATOM 701 C CA . VAL A 1 87 ? 4.379 -0.204 -5.145 1.00 94.69 87 VAL A CA 1
ATOM 702 C C . VAL A 1 87 ? 5.541 0.530 -5.798 1.00 94.69 87 VAL A C 1
ATOM 704 O O . VAL A 1 87 ? 6.206 -0.009 -6.682 1.00 94.69 87 VAL A O 1
ATOM 707 N N . SER A 1 88 ? 5.811 1.746 -5.341 1.00 93.81 88 SER A N 1
ATOM 708 C CA . SER A 1 88 ? 6.970 2.546 -5.737 1.00 93.81 88 SER A CA 1
ATOM 709 C C . SER A 1 88 ? 7.704 3.075 -4.506 1.00 93.81 88 SER A C 1
ATOM 711 O O . SER A 1 88 ? 7.252 2.918 -3.371 1.00 93.81 88 SER A O 1
ATOM 713 N N . TYR A 1 89 ? 8.872 3.672 -4.718 1.00 91.25 89 TYR A N 1
ATOM 714 C CA . TYR A 1 89 ? 9.699 4.234 -3.654 1.00 91.25 89 TYR A CA 1
ATOM 715 C C . TYR A 1 89 ? 10.074 5.668 -4.028 1.00 91.25 89 TYR A C 1
ATOM 717 O O . TYR A 1 89 ? 10.802 5.889 -4.993 1.00 91.25 89 TYR A O 1
ATOM 725 N N . ALA A 1 90 ? 9.548 6.646 -3.284 1.00 85.88 90 ALA A N 1
ATOM 726 C CA . ALA A 1 90 ? 9.820 8.070 -3.510 1.00 85.88 90 ALA A CA 1
ATOM 727 C C . ALA A 1 90 ? 11.226 8.476 -3.024 1.00 85.88 90 ALA A C 1
ATOM 729 O O . ALA A 1 90 ? 11.807 9.456 -3.485 1.00 85.88 90 ALA A O 1
ATOM 730 N N . SER A 1 91 ? 11.781 7.701 -2.094 1.00 86.50 91 SER A N 1
ATOM 731 C CA . SER A 1 91 ? 13.189 7.692 -1.698 1.00 86.50 91 SER A CA 1
ATOM 732 C C . SER A 1 91 ? 13.597 6.252 -1.383 1.00 86.50 91 SER A C 1
ATOM 734 O O . SER 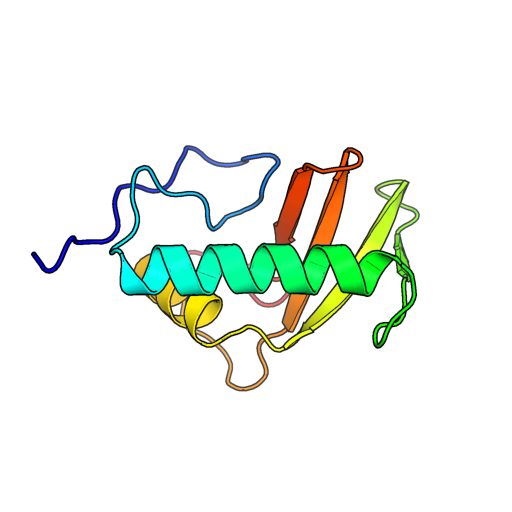A 1 91 ? 12.747 5.366 -1.399 1.00 86.50 91 SER A O 1
ATOM 736 N N . GLU A 1 92 ? 14.867 6.008 -1.050 1.00 84.69 92 GLU A N 1
ATOM 737 C CA . GLU A 1 92 ? 15.397 4.662 -0.760 1.00 84.69 92 GLU A CA 1
ATOM 738 C C . GLU A 1 92 ? 14.533 3.845 0.221 1.00 84.69 92 GLU A C 1
ATOM 740 O O . GLU A 1 92 ? 14.434 2.627 0.096 1.00 84.69 92 GLU A O 1
ATOM 745 N N . THR A 1 93 ? 13.855 4.505 1.163 1.00 85.81 93 THR A N 1
ATOM 746 C CA . THR A 1 93 ? 13.036 3.844 2.191 1.00 85.81 93 THR A CA 1
ATOM 747 C C . THR A 1 93 ? 11.577 4.294 2.213 1.00 85.81 93 THR A C 1
ATOM 749 O O . THR A 1 93 ? 10.752 3.647 2.863 1.00 85.81 93 THR A O 1
ATOM 752 N N . LEU A 1 94 ? 11.222 5.374 1.509 1.00 90.94 94 LEU A N 1
ATOM 753 C CA . LEU A 1 94 ? 9.860 5.901 1.513 1.00 90.94 94 LEU A CA 1
ATOM 754 C C . LEU A 1 94 ? 9.002 5.180 0.470 1.00 90.94 94 LEU A C 1
ATOM 756 O O . LEU A 1 94 ? 8.906 5.612 -0.679 1.00 90.94 94 LEU A O 1
ATOM 760 N N . ARG A 1 95 ? 8.376 4.078 0.893 1.00 93.44 95 ARG A N 1
ATOM 761 C CA . ARG A 1 95 ? 7.418 3.322 0.078 1.00 93.44 95 ARG A CA 1
ATOM 762 C C . ARG A 1 95 ? 6.155 4.150 -0.169 1.00 93.44 95 ARG A C 1
ATOM 764 O O . ARG A 1 95 ? 5.568 4.679 0.773 1.00 93.44 95 ARG A O 1
ATOM 771 N N . CYS A 1 96 ? 5.716 4.177 -1.418 1.00 94.62 96 CYS A N 1
ATOM 772 C CA . CYS A 1 96 ? 4.425 4.684 -1.851 1.00 94.62 96 CYS A CA 1
ATOM 773 C C . CYS A 1 96 ? 3.600 3.535 -2.436 1.00 94.62 96 CYS A C 1
ATOM 775 O O . CYS A 1 96 ? 4.133 2.667 -3.133 1.00 94.62 96 CYS A O 1
ATOM 777 N N . ARG A 1 97 ? 2.301 3.511 -2.130 1.00 94.69 97 ARG A N 1
ATOM 778 C CA . ARG A 1 97 ? 1.358 2.554 -2.717 1.00 94.69 97 ARG A CA 1
ATOM 779 C C . ARG A 1 97 ? 0.163 3.265 -3.319 1.00 94.69 97 ARG A C 1
ATOM 781 O O . ARG A 1 97 ? -0.442 4.115 -2.663 1.00 94.69 97 ARG A O 1
ATOM 788 N N . THR A 1 98 ? -0.181 2.864 -4.534 1.00 93.81 98 THR A N 1
ATOM 789 C CA . THR A 1 98 ? -1.371 3.326 -5.247 1.00 93.81 98 THR A CA 1
ATOM 790 C C . THR A 1 98 ? -2.138 2.143 -5.830 1.00 93.81 98 THR A C 1
ATOM 792 O O . THR A 1 98 ? -1.612 1.031 -5.956 1.00 93.81 98 THR A O 1
ATOM 795 N N . TRP A 1 99 ? -3.402 2.386 -6.170 1.00 95.75 99 TRP A N 1
ATOM 796 C CA . TRP A 1 99 ? -4.308 1.398 -6.747 1.00 95.75 99 TRP A CA 1
ATOM 797 C C . TRP A 1 99 ? -4.894 1.971 -8.032 1.00 95.75 99 TRP A C 1
ATOM 799 O O . TRP A 1 99 ? -5.950 2.598 -7.970 1.00 95.75 99 TRP A O 1
ATOM 809 N N . PRO A 1 100 ? -4.246 1.757 -9.193 1.00 93.31 100 PRO A N 1
ATOM 810 C CA . PRO A 1 100 ? -4.688 2.336 -10.465 1.00 93.31 100 PRO A CA 1
ATOM 811 C C . PRO A 1 100 ? -6.161 2.051 -10.787 1.00 93.31 100 PRO A C 1
ATOM 813 O O . PRO A 1 100 ? -6.867 2.901 -11.312 1.00 93.31 100 PRO A O 1
ATOM 816 N N . GLN A 1 101 ? -6.657 0.871 -10.396 1.00 95.38 101 GLN A N 1
ATOM 817 C CA . GLN A 1 101 ? -8.056 0.462 -10.579 1.00 95.38 101 GLN A CA 1
ATOM 818 C C . GLN A 1 101 ? -9.063 1.288 -9.759 1.00 95.38 101 GLN A C 1
ATOM 820 O O . GLN A 1 101 ? -10.258 1.213 -10.025 1.00 95.38 101 GLN A O 1
ATOM 825 N N . LEU A 1 102 ? -8.603 2.038 -8.755 1.00 94.50 102 LEU A N 1
ATOM 826 C CA . LEU A 1 102 ? -9.432 2.828 -7.845 1.00 94.50 102 LEU A CA 1
ATOM 827 C C . LEU A 1 102 ? -9.237 4.343 -8.026 1.00 94.50 102 LEU A C 1
ATOM 829 O O . LEU A 1 102 ? -9.987 5.103 -7.427 1.00 94.50 102 LEU A O 1
ATOM 833 N N . GLU A 1 103 ? -8.273 4.801 -8.836 1.00 89.81 103 GLU A N 1
ATOM 834 C CA . GLU A 1 103 ? -7.927 6.232 -8.978 1.00 89.81 103 GLU A CA 1
ATOM 835 C C . GLU A 1 103 ? -9.076 7.094 -9.527 1.00 89.81 103 GLU A C 1
ATOM 837 O O . GLU A 1 103 ? -9.183 8.269 -9.184 1.00 89.81 103 GLU A O 1
ATOM 842 N N . GLU A 1 104 ? -9.967 6.510 -10.332 1.00 88.50 104 GLU A N 1
ATOM 843 C CA . GLU A 1 104 ? -11.167 7.186 -10.850 1.00 88.50 104 GLU A CA 1
ATOM 844 C C . GLU A 1 104 ? -12.401 7.008 -9.947 1.00 88.50 104 GLU A C 1
ATOM 846 O O . GLU A 1 104 ? -13.468 7.560 -10.218 1.00 88.50 104 GLU A O 1
ATOM 851 N N . THR A 1 105 ? -12.276 6.234 -8.867 1.00 84.81 105 THR A N 1
ATOM 852 C CA . THR A 1 105 ? -13.373 5.961 -7.936 1.00 84.81 105 THR A CA 1
ATOM 853 C C . THR A 1 105 ? -13.285 6.913 -6.750 1.00 84.81 105 THR A C 1
ATOM 855 O O . THR A 1 105 ? -12.226 7.083 -6.156 1.00 84.81 105 THR A O 1
ATOM 858 N N . THR A 1 106 ? -14.404 7.537 -6.381 1.00 72.81 106 THR A N 1
ATOM 859 C CA . THR A 1 106 ? -14.505 8.299 -5.127 1.00 72.81 106 THR A CA 1
ATOM 860 C C . THR A 1 106 ? -15.264 7.452 -4.101 1.00 72.81 106 THR A C 1
ATOM 862 O O . THR A 1 106 ? -16.349 6.977 -4.453 1.00 72.81 106 THR A O 1
ATOM 865 N N . PRO A 1 107 ? -14.711 7.218 -2.896 1.00 73.94 107 PRO A N 1
ATOM 866 C CA . PRO A 1 107 ? -15.394 6.497 -1.822 1.00 73.94 107 PRO A CA 1
ATOM 867 C C . PRO A 1 107 ? -16.529 7.308 -1.174 1.00 73.94 107 PRO A C 1
ATOM 869 O O . PRO A 1 107 ? -16.514 8.559 -1.271 1.00 73.94 107 PRO A O 1
#

Secondary structure (DSSP, 8-state):
--PPP-PBPPSSPTTBS--BS---HHHHHHHHHHHHHHHHHTTTSSS--EEETTTTEEEEEEEPPHHHHHHHHHTTPPPPTTPEEEEEESSSS-EEEE-GGGTT---

Foldseek 3Di:
DQDDFADWDDPPDLQEGQHTPDDGPVLVVVVVVVLVVLLVVVVVPPWDWDADPVVRWIKTKDFDDPSRVVSVVVQVDDDDPRWMWIWTAPDNRRIHIDTPVCPPPDD